Protein AF-A0A367Q7W7-F1 (afdb_monomer_lite)

Foldseek 3Di:
DDDDDDPVCCCCAAPQQPPPPGDRQAHDQARHPAAQQAHWDFADPDPPDGTDIDGGHGHPDDDPDDDDDDDDDPVVVVVCVVVVDD

Sequence (86 aa):
MVNPFPVSTTNHLDKEGDFAGLPTDAKAPLIGANDNKSGQFDIPVSPDNPAIKLTGFDRFITTKGGAYCFIPSITALQHIASHSTK

Radius of gyration: 20.9 Å; chains: 1; bounding box: 38×32×56 Å

Secondary structure (DSSP, 8-state):
-PPP----HHHHHHTS--STT--TT---TTTS-PPTT-EEEEE--BTTB--EEEEEEPPS-------------HHHHHHHHHT---

pLDDT: mean 77.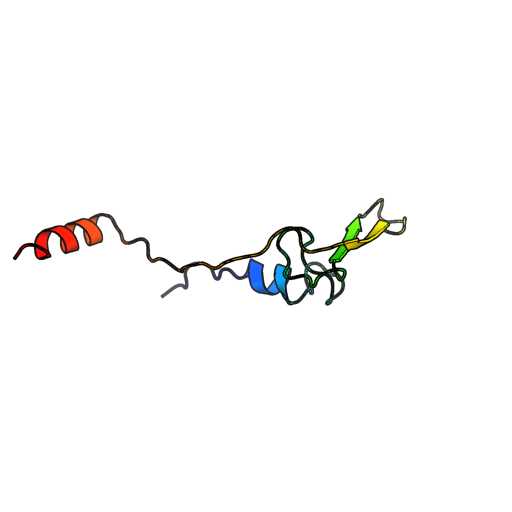55, std 16.55, range [33.47, 95.25]

Structure (mmCIF, N/CA/C/O backbone):
data_AF-A0A367Q7W7-F1
#
_entry.id   AF-A0A367Q7W7-F1
#
loop_
_atom_site.group_PDB
_atom_site.id
_atom_site.type_symbol
_atom_site.label_atom_id
_atom_site.label_alt_id
_atom_site.label_comp_id
_atom_site.label_asym_id
_atom_site.label_entity_id
_atom_site.label_seq_id
_atom_site.pdbx_PDB_ins_code
_atom_site.Cartn_x
_atom_site.Cartn_y
_atom_site.Cartn_z
_atom_site.occupancy
_atom_site.B_iso_or_equiv
_atom_site.auth_seq_id
_atom_site.auth_comp_id
_atom_site.auth_asym_id
_atom_site.auth_atom_id
_atom_site.pdbx_PDB_model_num
ATOM 1 N N . MET A 1 1 ? -18.636 15.857 13.984 1.00 36.75 1 MET A N 1
ATOM 2 C CA . MET A 1 1 ? -17.686 14.761 14.261 1.00 36.75 1 MET A CA 1
ATOM 3 C C . MET A 1 1 ? -16.598 14.862 13.208 1.00 36.75 1 MET A C 1
ATOM 5 O O . MET A 1 1 ? -16.888 14.647 12.042 1.00 36.75 1 MET A O 1
ATOM 9 N N . VAL A 1 2 ? -15.428 15.379 13.582 1.00 40.12 2 VAL A N 1
ATOM 10 C CA . VAL A 1 2 ? -14.320 15.621 12.647 1.00 40.12 2 VAL A CA 1
ATOM 11 C C . VAL A 1 2 ? -13.603 14.291 12.457 1.00 40.12 2 VAL A C 1
ATOM 13 O O . VAL A 1 2 ? -13.150 13.707 13.438 1.00 40.12 2 VAL A O 1
ATOM 16 N N . ASN A 1 3 ? -13.576 13.786 11.224 1.00 33.47 3 ASN A N 1
ATOM 17 C CA . ASN A 1 3 ? -12.885 12.545 10.890 1.00 33.47 3 ASN A CA 1
ATOM 18 C C . ASN A 1 3 ? -11.410 12.656 11.315 1.00 33.47 3 ASN A C 1
ATOM 20 O O . ASN A 1 3 ? -10.733 13.586 10.868 1.00 33.47 3 ASN A O 1
ATOM 24 N N . PRO A 1 4 ? -10.894 11.746 12.158 1.00 47.94 4 PRO A N 1
ATOM 25 C CA . PRO A 1 4 ? -9.467 11.687 12.418 1.00 47.94 4 PRO A CA 1
ATOM 26 C C . PRO A 1 4 ? -8.805 11.223 11.120 1.00 47.94 4 PRO A C 1
ATOM 28 O O . PRO A 1 4 ? -9.173 10.179 10.592 1.00 47.94 4 PRO A O 1
ATOM 31 N N . PHE A 1 5 ? -7.930 12.075 10.581 1.00 37.28 5 PHE A N 1
ATOM 32 C CA . PHE A 1 5 ? -7.035 11.873 9.440 1.00 37.28 5 PHE A CA 1
ATOM 33 C C . PHE A 1 5 ? -7.316 10.630 8.580 1.00 37.28 5 PHE A C 1
ATOM 35 O O . PHE A 1 5 ? -6.975 9.517 8.991 1.00 37.28 5 PHE A O 1
ATOM 42 N N . PRO A 1 6 ? -7.861 10.783 7.357 1.00 40.12 6 PRO A N 1
ATOM 43 C CA . PRO A 1 6 ? -7.821 9.674 6.425 1.00 40.12 6 PRO A CA 1
ATOM 44 C C . PRO A 1 6 ? -6.351 9.287 6.243 1.00 40.12 6 PRO A C 1
ATOM 46 O O . PRO A 1 6 ? -5.496 10.148 6.021 1.00 40.12 6 PRO A O 1
ATOM 49 N N . VAL A 1 7 ? -6.052 7.990 6.324 1.00 46.53 7 VAL A N 1
ATOM 50 C CA . VAL A 1 7 ? -4.827 7.399 5.769 1.00 46.53 7 VAL A CA 1
ATOM 51 C C . VAL A 1 7 ? -4.926 7.553 4.242 1.00 46.53 7 VAL A C 1
ATOM 53 O O . VAL A 1 7 ? -5.200 6.617 3.501 1.00 46.53 7 VAL A O 1
ATOM 56 N N . SER A 1 8 ? -4.848 8.802 3.786 1.00 45.44 8 SER A N 1
ATOM 57 C CA . SER A 1 8 ? -5.121 9.253 2.420 1.00 45.44 8 SER A CA 1
ATOM 58 C C . SER A 1 8 ? -3.863 9.252 1.565 1.00 45.44 8 SER A C 1
ATOM 60 O O . SER A 1 8 ? -3.943 9.449 0.357 1.00 45.44 8 SER A O 1
ATOM 62 N N . THR A 1 9 ? -2.699 9.030 2.175 1.00 52.62 9 THR A N 1
ATOM 63 C CA . THR A 1 9 ? -1.434 8.907 1.454 1.00 52.62 9 THR A CA 1
ATOM 64 C C . THR A 1 9 ? -1.333 7.567 0.732 1.00 52.62 9 THR A C 1
ATOM 66 O O . THR A 1 9 ? -0.865 7.537 -0.397 1.00 52.62 9 THR A O 1
ATOM 69 N N . THR A 1 10 ? -1.842 6.473 1.309 1.00 53.00 10 THR A N 1
ATOM 70 C CA . THR A 1 10 ? -1.661 5.128 0.734 1.00 53.00 10 THR A CA 1
ATOM 71 C C . THR A 1 10 ? -2.405 4.929 -0.591 1.00 53.00 10 THR A C 1
ATOM 73 O O . THR A 1 10 ? -1.903 4.267 -1.488 1.00 53.00 10 THR A O 1
ATOM 76 N N . ASN A 1 11 ? -3.599 5.498 -0.780 1.00 55.78 11 ASN A N 1
ATOM 77 C CA . ASN A 1 11 ? -4.318 5.292 -2.046 1.00 55.78 11 ASN A CA 1
ATOM 78 C C . ASN A 1 11 ? -3.747 6.145 -3.187 1.00 55.78 11 ASN A C 1
ATOM 80 O O . ASN A 1 11 ? -3.501 5.614 -4.267 1.00 55.78 11 ASN A O 1
ATOM 84 N N . HIS A 1 12 ? -3.466 7.426 -2.938 1.00 57.72 12 HIS A N 1
ATOM 85 C CA . HIS A 1 12 ? -2.954 8.307 -3.988 1.00 57.72 12 HIS A CA 1
ATOM 86 C C . HIS A 1 12 ? -1.497 8.000 -4.367 1.00 57.72 12 HIS A C 1
ATOM 88 O O . HIS A 1 12 ? -1.176 7.998 -5.549 1.00 57.72 12 HIS A O 1
ATOM 94 N N . LEU A 1 13 ? -0.627 7.675 -3.399 1.00 58.47 13 LEU A N 1
ATOM 95 C CA . LEU A 1 13 ? 0.800 7.424 -3.662 1.00 58.47 13 LEU A CA 1
ATOM 96 C C . LEU A 1 13 ? 1.101 5.987 -4.103 1.00 58.47 13 LEU A C 1
ATOM 98 O O . LEU A 1 13 ? 1.986 5.760 -4.931 1.00 58.47 13 LEU A O 1
ATOM 102 N N . ASP A 1 14 ? 0.391 5.005 -3.538 1.00 58.19 14 ASP A N 1
ATOM 103 C CA . ASP A 1 14 ? 0.788 3.599 -3.680 1.00 58.19 14 ASP A CA 1
ATOM 104 C C . ASP A 1 14 ? -0.030 2.842 -4.726 1.00 58.19 14 ASP A C 1
ATOM 106 O O . ASP A 1 14 ? 0.415 1.783 -5.186 1.00 58.19 14 ASP A O 1
ATOM 110 N N . LYS A 1 15 ? -1.221 3.344 -5.090 1.00 60.09 15 LYS A N 1
ATOM 111 C CA . LYS A 1 15 ? -2.121 2.679 -6.045 1.00 60.09 15 LYS A CA 1
ATOM 112 C C . LYS A 1 15 ? -2.313 3.427 -7.354 1.00 60.09 15 LYS A C 1
ATOM 114 O O . LYS A 1 15 ? -2.268 2.768 -8.388 1.00 60.09 15 LYS A O 1
ATOM 119 N N . GLU A 1 16 ? -2.554 4.734 -7.302 1.00 63.00 16 GLU A N 1
ATOM 120 C CA . GLU A 1 16 ? -3.078 5.479 -8.457 1.00 63.00 16 GLU A CA 1
ATOM 121 C C . GLU A 1 16 ? -2.031 6.298 -9.218 1.00 63.00 16 GLU A C 1
ATOM 123 O O . GLU A 1 16 ? -2.356 6.811 -10.279 1.00 63.00 16 GLU A O 1
ATOM 128 N N . GLY A 1 17 ? -0.793 6.395 -8.712 1.00 58.28 17 GLY A N 1
ATOM 129 C CA . GLY A 1 17 ? 0.378 6.977 -9.393 1.00 58.28 17 GLY A CA 1
ATOM 130 C C . GLY A 1 17 ? 0.302 8.475 -9.728 1.00 58.28 17 GLY A C 1
ATOM 131 O O . GLY A 1 17 ? 1.327 9.114 -9.944 1.00 58.28 17 GLY A O 1
ATOM 132 N N . ASP A 1 18 ? -0.890 9.067 -9.706 1.00 65.06 18 ASP A N 1
ATOM 133 C CA . ASP A 1 18 ? -1.145 10.483 -9.949 1.00 65.06 18 ASP A CA 1
ATOM 134 C C . ASP A 1 18 ? -0.829 11.317 -8.701 1.00 65.06 18 ASP A C 1
ATOM 136 O O . ASP A 1 18 ? -1.696 11.700 -7.907 1.00 65.06 18 ASP A O 1
ATOM 140 N N . PHE A 1 19 ? 0.463 11.554 -8.486 1.00 65.44 19 PHE A N 1
ATOM 141 C CA . PHE A 1 19 ? 0.942 12.415 -7.417 1.00 65.44 19 PHE A CA 1
ATOM 142 C C . PHE A 1 19 ? 2.083 13.309 -7.889 1.00 65.44 19 PHE A C 1
ATOM 144 O O . PHE A 1 19 ? 3.019 12.859 -8.544 1.00 65.44 19 PHE A O 1
ATOM 151 N N . ALA A 1 20 ? 2.025 14.590 -7.513 1.00 66.00 20 ALA A N 1
ATOM 152 C CA . ALA A 1 20 ? 3.078 15.576 -7.771 1.00 66.00 20 ALA A CA 1
ATOM 153 C C . ALA A 1 20 ? 3.501 15.710 -9.254 1.00 66.00 20 ALA A C 1
ATOM 155 O O . ALA A 1 20 ? 4.637 16.084 -9.537 1.00 66.00 20 ALA A O 1
ATOM 156 N N . GLY A 1 21 ? 2.592 15.430 -10.197 1.00 63.09 21 GLY A N 1
ATOM 157 C CA . GLY A 1 21 ? 2.868 15.500 -11.637 1.00 63.09 21 GLY A CA 1
ATOM 158 C C . GLY A 1 21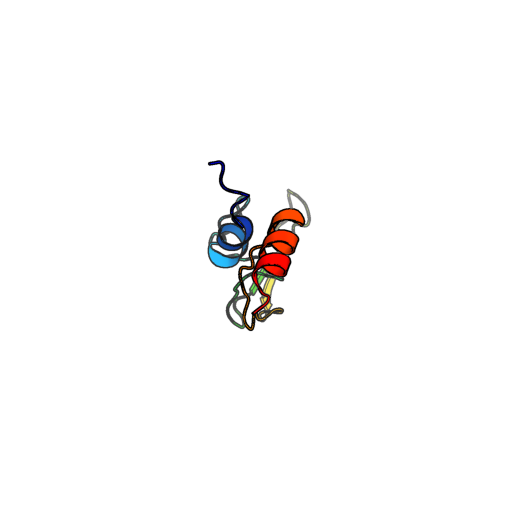 ? 3.675 14.319 -12.185 1.00 63.09 21 GLY A C 1
ATOM 159 O O . GLY A 1 21 ? 4.225 14.420 -13.282 1.00 63.09 21 GLY A O 1
ATOM 160 N N . LEU A 1 22 ? 3.772 13.220 -11.430 1.00 64.50 22 LEU A N 1
ATOM 161 C CA . LEU A 1 22 ? 4.345 11.965 -11.906 1.00 64.50 22 LEU A CA 1
ATOM 162 C C . LEU A 1 22 ? 3.376 11.233 -12.853 1.00 64.50 22 LEU A C 1
ATOM 164 O O . LEU A 1 22 ? 2.168 11.467 -12.803 1.00 64.50 22 LEU A O 1
ATOM 168 N N . PRO A 1 23 ? 3.894 10.351 -13.729 1.00 67.44 23 PRO A N 1
ATOM 169 C CA . PRO A 1 23 ? 3.063 9.499 -14.570 1.00 67.44 23 PRO A CA 1
ATOM 17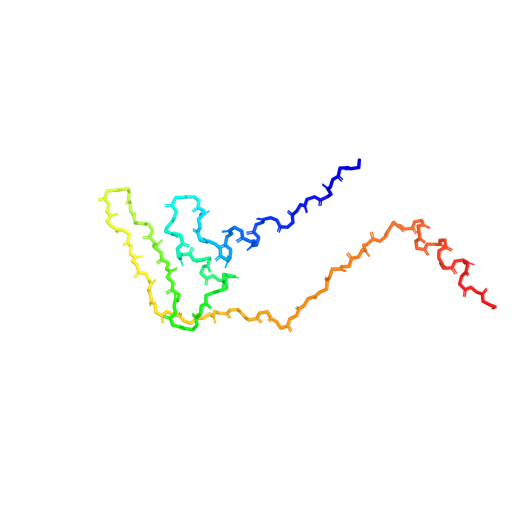0 C C . PRO A 1 23 ? 2.046 8.707 -13.739 1.00 67.44 23 PRO A C 1
ATOM 172 O O . PRO A 1 23 ? 2.397 8.145 -12.706 1.00 67.44 23 PRO A O 1
ATOM 175 N N . THR A 1 24 ? 0.803 8.614 -14.213 1.00 71.19 24 THR A N 1
ATOM 176 C CA . THR A 1 24 ? -0.313 7.954 -13.504 1.00 71.19 24 THR A CA 1
ATOM 177 C C . THR A 1 24 ? -0.090 6.458 -13.245 1.00 71.19 24 THR A C 1
ATOM 179 O O . THR A 1 24 ? -0.825 5.823 -12.499 1.00 71.19 24 THR A O 1
ATOM 182 N N . ASP A 1 25 ? 0.903 5.854 -13.887 1.00 73.00 25 ASP A N 1
ATOM 183 C CA . ASP A 1 25 ? 1.308 4.460 -13.717 1.00 73.00 25 ASP A CA 1
ATOM 184 C C . ASP A 1 25 ? 2.503 4.278 -12.761 1.00 73.00 25 ASP A C 1
ATOM 186 O O . ASP A 1 25 ? 2.792 3.151 -12.349 1.00 73.00 25 ASP A O 1
ATOM 190 N N . ALA A 1 26 ? 3.170 5.362 -12.351 1.00 76.06 26 ALA A N 1
ATOM 191 C CA . ALA A 1 26 ? 4.331 5.322 -11.471 1.00 76.06 26 ALA A CA 1
ATOM 192 C C . ALA A 1 26 ? 3.918 5.334 -9.989 1.00 76.06 26 ALA A C 1
ATOM 194 O O . ALA A 1 26 ? 3.492 6.348 -9.444 1.00 76.06 26 ALA A O 1
ATOM 195 N N . LYS A 1 27 ? 4.086 4.200 -9.301 1.00 84.06 27 LYS A N 1
ATOM 196 C CA . LYS A 1 27 ? 3.827 4.069 -7.854 1.00 84.06 27 LYS A CA 1
ATOM 197 C C . LYS A 1 27 ? 5.105 4.293 -7.046 1.00 84.06 27 LYS A C 1
ATOM 199 O O . LYS A 1 27 ? 6.213 4.156 -7.563 1.00 84.06 27 LYS A O 1
ATOM 204 N N . ALA A 1 28 ? 4.968 4.551 -5.744 1.00 83.75 28 ALA A N 1
ATOM 205 C CA . ALA A 1 28 ? 6.121 4.690 -4.854 1.00 83.75 28 ALA A CA 1
ATOM 206 C C . ALA A 1 28 ? 7.093 3.483 -4.959 1.00 83.75 28 ALA A C 1
ATOM 208 O O . ALA A 1 28 ? 6.652 2.331 -4.910 1.00 83.75 28 ALA A O 1
ATOM 209 N N . PRO A 1 29 ? 8.419 3.703 -5.046 1.00 84.62 29 PRO A N 1
ATOM 210 C CA . PRO A 1 29 ? 9.375 2.628 -5.332 1.00 84.62 29 PRO A CA 1
ATOM 211 C C . PRO A 1 29 ? 9.505 1.606 -4.197 1.00 84.62 29 PRO A C 1
ATOM 213 O O . PRO A 1 29 ? 9.783 0.439 -4.451 1.00 84.62 29 PRO A O 1
ATOM 216 N N . LEU A 1 30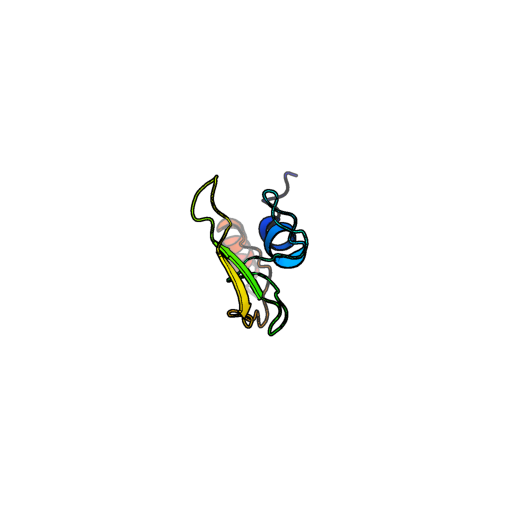 ? 9.300 2.030 -2.944 1.00 86.56 30 LEU A N 1
ATOM 217 C CA . LEU A 1 30 ? 9.506 1.180 -1.769 1.00 86.56 30 LEU A CA 1
ATOM 218 C C . LEU A 1 30 ? 8.205 0.557 -1.241 1.00 86.56 30 LEU A C 1
ATOM 220 O O . LEU A 1 30 ? 8.154 -0.645 -0.996 1.00 86.56 30 LEU A O 1
ATOM 224 N N . ILE A 1 31 ? 7.166 1.377 -1.062 1.00 86.69 31 ILE A N 1
ATOM 225 C CA . ILE A 1 31 ? 5.886 0.982 -0.444 1.00 86.69 31 ILE A CA 1
ATOM 226 C C . ILE A 1 31 ? 4.734 0.847 -1.450 1.00 86.69 31 ILE A C 1
ATOM 228 O O . ILE A 1 31 ? 3.668 0.345 -1.096 1.00 86.69 31 ILE A O 1
ATOM 232 N N . GLY A 1 32 ? 4.953 1.249 -2.705 1.00 84.12 32 GLY A N 1
ATOM 233 C CA . GLY A 1 32 ? 3.949 1.183 -3.757 1.00 84.12 32 GLY A CA 1
ATOM 234 C C . GLY A 1 32 ? 3.576 -0.253 -4.109 1.00 84.12 32 GLY A C 1
ATOM 235 O O . GLY A 1 32 ? 4.417 -1.159 -4.132 1.00 84.12 32 GLY A O 1
ATOM 236 N N . ALA A 1 33 ? 2.307 -0.465 -4.450 1.00 86.56 33 ALA A N 1
ATOM 237 C CA . ALA A 1 33 ? 1.793 -1.766 -4.862 1.00 86.56 33 ALA A CA 1
ATOM 238 C C . ALA A 1 33 ? 2.145 -2.068 -6.336 1.00 86.56 33 ALA A C 1
ATOM 240 O O . ALA A 1 33 ? 1.257 -2.271 -7.167 1.00 86.56 33 ALA A O 1
ATOM 241 N N . ASN A 1 34 ? 3.441 -2.070 -6.664 1.00 85.56 34 ASN A N 1
ATOM 242 C CA . ASN A 1 34 ? 3.988 -2.405 -7.986 1.00 85.56 34 ASN A CA 1
ATOM 243 C C . ASN A 1 34 ? 3.848 -3.903 -8.273 1.00 85.56 34 ASN A C 1
ATOM 245 O O . ASN A 1 34 ? 4.055 -4.710 -7.366 1.00 85.56 34 ASN A O 1
ATOM 249 N N . ASP A 1 35 ? 3.511 -4.299 -9.493 1.00 85.75 35 ASP A N 1
ATOM 250 C CA . ASP A 1 35 ? 3.567 -5.710 -9.870 1.00 85.75 35 ASP A CA 1
ATOM 251 C C . ASP A 1 35 ? 5.029 -6.145 -10.051 1.00 85.75 35 ASP A C 1
ATOM 253 O O . ASP A 1 35 ? 5.941 -5.323 -10.182 1.00 85.75 35 ASP A O 1
ATOM 257 N N . ASN A 1 36 ? 5.283 -7.454 -10.007 1.00 81.81 36 ASN A N 1
ATOM 258 C CA . ASN A 1 36 ? 6.640 -7.960 -10.214 1.00 81.81 36 ASN A CA 1
ATOM 259 C C . ASN A 1 36 ? 7.132 -7.543 -11.603 1.00 81.81 36 ASN A C 1
ATOM 261 O O . 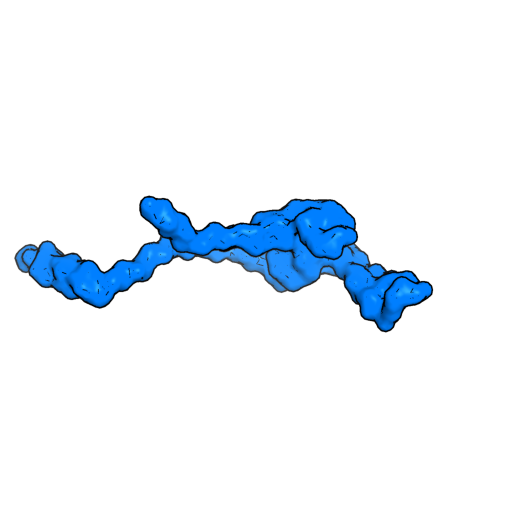ASN A 1 36 ? 6.399 -7.660 -12.588 1.00 81.81 36 ASN A O 1
ATOM 265 N N . LYS A 1 37 ? 8.375 -7.065 -11.669 1.00 85.31 37 LYS A N 1
ATOM 266 C CA . LYS A 1 37 ? 9.012 -6.498 -12.865 1.00 85.31 37 LYS A CA 1
ATOM 267 C C . LYS A 1 37 ? 8.316 -5.270 -13.464 1.00 85.31 37 LYS A C 1
ATOM 269 O O . LYS A 1 37 ? 8.666 -4.875 -14.573 1.00 85.31 37 LYS A O 1
ATOM 274 N N . SER A 1 38 ? 7.360 -4.655 -12.764 1.00 85.94 38 SER A N 1
ATOM 275 C CA . SER A 1 38 ? 6.680 -3.436 -13.222 1.00 85.94 38 SER A CA 1
ATOM 276 C C . SER A 1 38 ? 7.169 -2.171 -12.510 1.00 85.94 38 SER A C 1
ATOM 278 O O . SER A 1 38 ? 6.618 -1.102 -12.755 1.00 85.94 38 SER A O 1
ATOM 280 N N . GLY A 1 39 ? 8.138 -2.273 -11.593 1.00 86.06 39 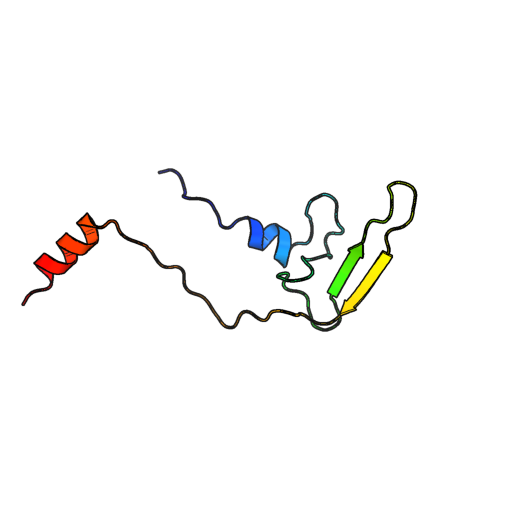GLY A N 1
ATOM 281 C CA . GLY A 1 39 ? 8.629 -1.123 -10.838 1.00 86.06 39 GLY A CA 1
ATOM 282 C C . GLY A 1 39 ? 9.274 -0.081 -11.749 1.00 86.06 39 GLY A C 1
ATOM 283 O O . GLY A 1 39 ? 10.097 -0.431 -12.597 1.00 86.06 39 GLY A O 1
ATOM 284 N N . GLN A 1 40 ? 8.912 1.190 -11.553 1.00 87.81 40 GLN A N 1
ATOM 285 C CA . GLN A 1 40 ? 9.490 2.343 -12.243 1.00 87.81 40 GLN A CA 1
ATOM 286 C C . GLN A 1 40 ? 9.803 3.463 -11.243 1.00 87.81 40 GLN A C 1
ATOM 288 O O . GLN A 1 40 ? 9.006 3.748 -10.352 1.00 87.81 40 GLN A O 1
ATOM 293 N N . PHE A 1 41 ? 10.961 4.107 -11.390 1.00 85.75 41 PHE A N 1
ATOM 294 C CA . PHE A 1 41 ? 11.351 5.275 -10.605 1.00 85.75 41 PHE A CA 1
ATOM 295 C C . PHE A 1 41 ? 12.259 6.202 -11.416 1.00 85.75 41 PHE A C 1
ATOM 297 O O . PHE A 1 41 ? 13.307 5.778 -11.905 1.00 85.75 41 PHE A O 1
ATOM 304 N N . ASP A 1 42 ? 11.869 7.470 -11.530 1.00 86.06 42 ASP A N 1
ATOM 305 C CA . ASP A 1 42 ? 12.632 8.489 -12.247 1.00 86.06 42 ASP A CA 1
ATOM 306 C C . ASP A 1 42 ? 13.468 9.294 -11.237 1.00 86.06 42 ASP A C 1
ATOM 308 O O . ASP A 1 42 ? 12.926 9.949 -10.347 1.00 86.06 42 ASP A O 1
ATOM 312 N N . ILE A 1 43 ? 14.797 9.242 -11.364 1.00 86.75 43 ILE A N 1
ATOM 313 C CA . ILE A 1 43 ? 15.734 9.994 -10.521 1.00 86.75 43 ILE A CA 1
ATOM 314 C C . ILE A 1 43 ? 16.037 11.330 -11.213 1.00 86.75 43 ILE A C 1
ATOM 316 O O . ILE A 1 43 ? 16.706 11.329 -12.254 1.00 86.75 43 ILE A O 1
ATOM 320 N N . PRO A 1 44 ? 15.579 12.473 -10.670 1.00 83.44 44 PRO A N 1
ATOM 321 C CA . PRO A 1 44 ? 15.896 13.777 -11.234 1.00 83.44 44 PRO A CA 1
ATOM 322 C C . PRO A 1 44 ? 17.385 14.086 -11.035 1.00 83.44 44 PRO A C 1
ATOM 324 O O . PRO A 1 44 ? 17.909 13.962 -9.929 1.00 83.44 44 PRO A O 1
ATOM 327 N N . VAL A 1 45 ? 18.067 14.494 -12.107 1.00 86.50 45 VAL A N 1
ATOM 328 C CA . VAL A 1 45 ? 19.502 14.837 -12.079 1.00 86.50 45 VAL A CA 1
ATOM 329 C C . VAL A 1 45 ? 19.695 16.354 -12.027 1.00 86.50 45 VAL A C 1
ATOM 331 O O . VAL A 1 45 ? 20.435 16.861 -11.189 1.00 86.50 45 VAL A O 1
ATOM 334 N N . SER A 1 46 ? 18.992 17.091 -12.888 1.00 86.31 46 SER A N 1
ATOM 335 C CA . SER A 1 46 ? 18.855 18.552 -12.849 1.00 86.31 46 SER A CA 1
ATOM 336 C C . SER A 1 46 ? 17.624 18.972 -13.669 1.00 86.31 46 SER A C 1
ATOM 338 O O . SER A 1 46 ? 17.147 18.159 -14.458 1.00 86.31 46 SER A O 1
ATOM 340 N N . PRO A 1 47 ? 17.116 20.214 -13.540 1.00 78.06 47 PRO A N 1
ATOM 341 C CA . PRO A 1 47 ? 15.932 20.669 -14.281 1.00 78.06 47 PRO A CA 1
ATOM 342 C C . PRO A 1 47 ? 16.057 20.528 -15.805 1.00 78.06 47 PRO A C 1
ATOM 344 O O . PRO A 1 47 ? 15.091 20.171 -16.469 1.00 78.06 47 PRO A O 1
ATOM 347 N N . ASP A 1 48 ? 17.259 20.762 -16.337 1.00 87.50 48 ASP A N 1
ATOM 348 C CA . ASP A 1 48 ? 17.519 20.767 -17.783 1.00 87.50 48 ASP A CA 1
ATOM 349 C C . ASP A 1 48 ? 17.984 19.412 -18.343 1.00 87.50 48 ASP A C 1
ATOM 351 O O . ASP A 1 48 ? 18.154 19.271 -19.553 1.00 87.50 48 ASP A O 1
ATOM 355 N N . ASN A 1 49 ? 18.222 18.414 -17.483 1.00 85.75 49 ASN A N 1
ATOM 356 C CA . ASN A 1 49 ? 18.710 17.101 -17.903 1.00 85.75 49 ASN A CA 1
ATOM 357 C C . ASN A 1 49 ? 17.612 16.041 -17.765 1.00 85.75 49 ASN A C 1
ATOM 359 O O . ASN A 1 49 ? 16.839 16.074 -16.804 1.00 85.75 49 ASN A O 1
ATOM 363 N N . PRO A 1 50 ? 17.557 15.057 -18.681 1.00 83.75 50 PRO A N 1
ATOM 364 C CA . PRO A 1 50 ? 16.603 13.967 -18.565 1.00 83.75 50 PRO A CA 1
ATOM 365 C C . PRO A 1 50 ? 16.835 13.184 -17.266 1.00 83.75 50 PRO A C 1
ATOM 367 O O . PRO A 1 50 ? 17.972 12.904 -16.880 1.00 83.75 50 PRO A O 1
ATOM 370 N N . ALA A 1 51 ? 15.740 12.814 -16.600 1.00 85.06 51 ALA A N 1
ATOM 371 C CA . ALA A 1 51 ? 15.789 11.961 -15.420 1.00 85.06 51 ALA A CA 1
ATOM 372 C C . ALA A 1 51 ? 16.333 10.566 -15.771 1.00 85.06 51 ALA A C 1
ATOM 374 O O . ALA A 1 51 ? 16.052 10.019 -16.843 1.00 85.06 51 ALA A O 1
ATOM 375 N N . ILE A 1 52 ? 17.077 9.963 -14.843 1.00 89.38 52 ILE A N 1
ATOM 376 C CA . ILE A 1 52 ? 17.515 8.571 -14.972 1.00 89.38 52 ILE A CA 1
ATOM 377 C C . ILE A 1 52 ? 16.325 7.681 -14.620 1.00 89.38 52 ILE A C 1
ATOM 379 O O . ILE A 1 52 ? 15.868 7.685 -13.478 1.00 89.38 52 ILE A O 1
ATOM 383 N N . LYS A 1 53 ? 15.834 6.907 -15.591 1.00 88.06 53 LYS A N 1
ATOM 384 C CA . LYS A 1 53 ? 14.724 5.973 -15.379 1.00 88.06 53 LYS A CA 1
ATOM 385 C C . LYS A 1 53 ? 15.238 4.617 -14.903 1.00 88.06 53 LYS A C 1
ATOM 387 O O . LYS A 1 53 ? 15.933 3.919 -15.642 1.00 88.06 53 LYS A O 1
ATOM 392 N N . LEU A 1 54 ? 14.854 4.216 -13.698 1.00 88.94 54 LEU A N 1
ATOM 393 C CA . LEU A 1 54 ? 15.001 2.848 -13.206 1.00 88.94 54 LEU A CA 1
ATOM 394 C C . LEU A 1 54 ? 13.705 2.093 -13.488 1.00 88.94 54 LEU A C 1
ATOM 396 O O . LEU A 1 54 ? 12.644 2.533 -13.059 1.00 88.94 54 LEU A O 1
ATOM 400 N N . THR A 1 55 ? 13.776 0.975 -14.207 1.00 90.62 55 THR A N 1
ATOM 401 C CA . THR A 1 55 ? 12.596 0.183 -14.593 1.00 90.62 55 THR A CA 1
ATOM 402 C C . THR A 1 55 ? 12.840 -1.311 -14.405 1.00 90.62 55 THR A C 1
ATOM 404 O O . THR A 1 55 ? 13.986 -1.757 -14.331 1.00 90.62 55 THR A O 1
ATOM 407 N N . GLY A 1 56 ? 11.764 -2.096 -14.331 1.00 88.25 56 GLY A N 1
ATOM 408 C CA . GLY A 1 56 ? 11.831 -3.558 -14.373 1.00 88.25 56 GLY A CA 1
ATOM 409 C C . GLY A 1 56 ? 12.207 -4.228 -13.051 1.00 88.25 56 GLY A C 1
ATOM 410 O O . GLY A 1 56 ? 12.434 -5.437 -13.033 1.00 88.25 56 GLY A O 1
ATOM 411 N N . PHE A 1 57 ? 12.280 -3.472 -11.952 1.00 89.50 57 PHE A N 1
ATOM 412 C CA . PHE A 1 57 ? 12.557 -4.032 -10.631 1.00 89.50 57 PHE A CA 1
ATOM 413 C C . PHE A 1 57 ? 11.299 -4.631 -9.991 1.00 89.50 57 PHE A C 1
ATOM 415 O O . PHE A 1 57 ? 10.168 -4.232 -10.282 1.00 89.50 57 PHE A O 1
ATOM 422 N N . ASP A 1 58 ? 11.517 -5.614 -9.119 1.00 90.62 58 ASP A N 1
ATOM 423 C CA . ASP A 1 58 ? 10.464 -6.275 -8.355 1.00 90.62 58 ASP A CA 1
ATOM 424 C C . ASP A 1 58 ? 10.049 -5.460 -7.129 1.00 90.62 58 ASP A C 1
ATOM 426 O O . ASP A 1 58 ? 10.774 -4.593 -6.636 1.00 90.62 58 ASP A O 1
ATOM 430 N N . ARG A 1 59 ? 8.872 -5.779 -6.588 1.00 89.19 59 ARG A N 1
ATOM 431 C CA . ARG A 1 59 ? 8.399 -5.174 -5.346 1.00 89.19 59 ARG A CA 1
ATOM 432 C C . ARG A 1 59 ? 9.305 -5.568 -4.174 1.00 89.19 59 ARG A C 1
ATOM 434 O O . ARG A 1 59 ? 9.465 -6.748 -3.877 1.00 89.19 59 ARG A O 1
ATOM 441 N N . PHE A 1 60 ? 9.801 -4.574 -3.437 1.00 90.25 60 PHE A N 1
ATOM 442 C CA . PHE A 1 60 ? 10.651 -4.800 -2.262 1.00 90.25 60 PHE A CA 1
ATOM 443 C C . PHE A 1 60 ? 9.872 -5.189 -0.995 1.00 90.25 60 PHE A C 1
ATOM 445 O O . PHE A 1 60 ? 10.382 -5.937 -0.164 1.00 90.25 60 PHE A O 1
ATOM 452 N N . ILE A 1 61 ? 8.637 -4.701 -0.829 1.00 89.00 61 ILE A N 1
ATOM 453 C CA . ILE A 1 61 ? 7.827 -4.904 0.384 1.00 89.00 61 ILE A CA 1
ATOM 454 C C . ILE A 1 61 ? 6.505 -5.585 0.033 1.00 89.00 61 ILE A C 1
ATOM 456 O O . ILE A 1 61 ? 5.742 -5.091 -0.786 1.00 89.00 61 ILE A O 1
ATOM 460 N N . THR A 1 62 ? 6.181 -6.699 0.694 1.00 90.12 62 THR A N 1
ATOM 461 C CA . THR A 1 62 ? 4.881 -7.375 0.535 1.00 90.12 62 THR A CA 1
ATOM 462 C C . THR A 1 62 ? 4.089 -7.339 1.836 1.00 90.12 62 THR A C 1
ATOM 464 O O . THR A 1 62 ? 4.414 -8.063 2.777 1.00 90.12 62 THR A O 1
ATOM 467 N N . THR A 1 63 ? 3.009 -6.554 1.875 1.00 88.38 63 THR A N 1
ATOM 468 C CA . THR A 1 63 ? 2.054 -6.557 2.993 1.00 88.38 63 THR A CA 1
ATOM 469 C C . THR A 1 63 ? 1.400 -7.931 3.122 1.00 88.38 63 THR A C 1
ATOM 471 O O . THR A 1 63 ? 0.745 -8.402 2.194 1.00 88.38 63 THR A O 1
ATOM 474 N N . LYS A 1 64 ? 1.574 -8.582 4.276 1.00 92.06 64 LYS A N 1
ATOM 475 C CA . LYS A 1 64 ? 0.968 -9.895 4.578 1.00 92.06 64 LYS A CA 1
ATOM 476 C C . LYS A 1 64 ? -0.394 -9.801 5.270 1.00 92.06 64 LYS A C 1
ATOM 478 O O . LYS A 1 64 ? -1.083 -10.804 5.393 1.00 92.06 64 LYS A O 1
ATOM 483 N N . GLY A 1 65 ? -0.775 -8.605 5.703 1.00 89.06 65 GLY A N 1
ATOM 484 C CA . GLY A 1 65 ? -2.013 -8.322 6.419 1.00 89.06 65 GLY A CA 1
ATOM 485 C C . GLY A 1 65 ? -1.830 -7.126 7.349 1.00 89.06 65 GLY A C 1
ATOM 486 O O . GLY A 1 65 ? -0.711 -6.656 7.551 1.00 89.06 65 GLY A O 1
ATOM 487 N N . GLY A 1 66 ? -2.930 -6.632 7.903 1.00 89.06 66 GLY A N 1
ATOM 488 C CA . GLY A 1 66 ? -2.948 -5.534 8.862 1.00 89.06 66 GLY A CA 1
ATOM 489 C C . GLY A 1 66 ? -4.318 -5.426 9.522 1.00 89.06 66 GLY A C 1
ATOM 490 O O . GLY A 1 66 ? -5.296 -5.976 9.015 1.00 89.06 66 GLY A O 1
ATOM 491 N N . ALA A 1 67 ? -4.381 -4.733 10.655 1.00 89.94 67 ALA A N 1
ATOM 492 C CA . ALA A 1 67 ? -5.622 -4.491 11.378 1.00 89.94 67 ALA A CA 1
ATOM 493 C C . ALA A 1 67 ? -5.760 -3.006 11.707 1.00 89.94 67 ALA A C 1
ATOM 495 O O . ALA A 1 67 ? -4.787 -2.342 12.066 1.00 89.94 67 ALA A O 1
ATOM 496 N N . TYR A 1 68 ? -6.989 -2.507 11.613 1.00 91.19 68 TYR A N 1
ATOM 497 C CA . TYR A 1 68 ? -7.346 -1.203 12.148 1.00 91.19 68 TYR A CA 1
ATOM 498 C C . TYR A 1 68 ? -7.784 -1.383 13.595 1.00 91.19 68 TYR A C 1
ATOM 500 O O . TYR A 1 68 ? -8.809 -2.004 13.869 1.00 91.19 68 TYR A O 1
ATOM 508 N N . CYS A 1 69 ? -6.992 -0.845 14.516 1.00 89.25 69 CYS A N 1
ATOM 509 C CA . CYS A 1 69 ? -7.271 -0.919 15.941 1.00 89.25 69 CYS A CA 1
ATOM 510 C C . CYS A 1 69 ? -7.725 0.444 16.456 1.00 89.25 69 CYS A C 1
ATOM 512 O O . CYS A 1 69 ? -7.143 1.477 16.125 1.00 89.25 69 CYS A O 1
ATOM 514 N N . PHE A 1 70 ? -8.741 0.434 17.312 1.00 90.94 70 PHE A N 1
ATOM 515 C CA . PHE A 1 70 ? -9.083 1.593 18.120 1.00 90.94 70 PHE A CA 1
ATOM 516 C C . PHE A 1 70 ? -8.208 1.601 19.375 1.00 90.94 70 PHE A C 1
ATOM 518 O O . PHE A 1 70 ? -8.109 0.586 20.063 1.00 90.94 70 PHE A O 1
ATOM 525 N N . ILE A 1 71 ? -7.586 2.741 19.677 1.00 92.94 71 ILE A N 1
ATOM 526 C CA . ILE A 1 71 ? -6.836 2.942 20.920 1.00 92.94 71 ILE A CA 1
ATOM 527 C C . ILE A 1 71 ? -7.733 3.766 21.857 1.00 92.94 71 ILE A C 1
ATOM 529 O O . ILE A 1 71 ? -7.831 4.983 21.679 1.00 92.94 71 ILE A O 1
ATOM 533 N N . PRO A 1 72 ? -8.443 3.130 22.810 1.00 91.38 72 PRO A N 1
ATOM 534 C CA . PRO A 1 72 ? -9.328 3.834 23.733 1.00 91.38 72 PRO A CA 1
ATOM 535 C C . PRO A 1 72 ? -8.549 4.724 24.708 1.00 91.38 72 PRO A C 1
ATOM 537 O O . PRO A 1 72 ? -7.354 4.541 24.942 1.00 91.38 72 PRO A O 1
ATOM 540 N N . SER A 1 73 ? -9.250 5.673 25.333 1.00 95.25 73 SER A N 1
ATOM 541 C CA . SER A 1 73 ? -8.679 6.462 26.426 1.00 95.25 73 SER A CA 1
ATOM 542 C C . SER A 1 73 ? -8.411 5.596 27.663 1.00 95.25 73 SER A C 1
ATOM 544 O O . SER A 1 73 ? -9.051 4.563 27.875 1.00 95.25 73 SER A O 1
ATOM 546 N N . ILE A 1 74 ? -7.505 6.056 28.531 1.00 94.88 74 ILE A N 1
ATOM 547 C CA . ILE A 1 74 ? -7.189 5.373 29.797 1.00 94.88 74 ILE A CA 1
ATOM 548 C C . ILE A 1 74 ? -8.453 5.198 30.652 1.00 94.88 74 ILE A C 1
ATOM 550 O O . ILE A 1 74 ? -8.683 4.123 31.197 1.00 94.88 74 ILE A O 1
ATOM 554 N N . THR A 1 75 ? -9.315 6.217 30.719 1.00 94.56 75 THR A N 1
ATOM 555 C CA . THR A 1 75 ? -10.584 6.149 31.459 1.00 94.56 75 THR A CA 1
ATOM 556 C C . THR A 1 75 ? -11.516 5.072 30.905 1.00 94.56 75 THR A C 1
ATOM 558 O O . THR A 1 75 ? -12.125 4.336 31.678 1.00 94.56 75 THR A O 1
ATOM 561 N N . ALA A 1 76 ? -11.608 4.936 29.578 1.00 92.25 76 ALA A N 1
ATOM 562 C CA . ALA A 1 76 ? -12.416 3.888 28.961 1.00 92.25 76 ALA A CA 1
ATOM 563 C C . ALA A 1 76 ? -11.868 2.489 29.292 1.00 92.25 76 ALA A C 1
ATOM 565 O O . ALA A 1 76 ? -12.645 1.598 29.631 1.00 92.25 76 ALA A O 1
ATOM 566 N N . LEU A 1 77 ? -10.541 2.312 29.286 1.00 94.31 77 LEU A N 1
ATOM 567 C CA . LEU A 1 77 ? -9.904 1.059 29.709 1.00 94.31 77 LEU A CA 1
ATOM 568 C C . LEU A 1 77 ? -10.196 0.728 31.180 1.00 94.31 77 LEU A C 1
ATOM 570 O O . LEU A 1 77 ? -10.554 -0.406 31.489 1.00 94.31 77 LEU A O 1
ATOM 574 N N . GLN A 1 78 ? -10.096 1.710 32.080 1.00 93.38 78 GLN A N 1
ATOM 575 C CA . GLN A 1 78 ? -10.401 1.534 33.506 1.00 93.38 78 GLN A CA 1
ATOM 576 C C . GLN A 1 78 ? -11.868 1.162 33.744 1.00 93.38 78 GLN A C 1
ATOM 578 O O . GLN A 1 78 ? -12.161 0.312 34.583 1.00 93.38 78 GLN A O 1
ATOM 583 N N . HIS A 1 79 ? -12.788 1.781 33.002 1.00 92.44 79 HIS A N 1
ATOM 584 C CA . HIS A 1 79 ? -14.215 1.493 33.110 1.00 92.44 79 HIS A CA 1
ATOM 585 C C . HIS A 1 79 ? -14.555 0.076 32.628 1.00 92.44 79 HIS A C 1
ATOM 587 O O . HIS A 1 79 ? -15.282 -0.645 33.309 1.00 92.44 79 HIS A O 1
ATOM 593 N N . ILE A 1 80 ? -13.978 -0.351 31.499 1.00 91.62 80 ILE A N 1
ATOM 594 C CA . ILE A 1 80 ? -14.122 -1.726 31.001 1.00 91.62 80 ILE A CA 1
ATOM 595 C C . ILE A 1 80 ? -13.550 -2.720 32.019 1.00 91.62 80 ILE A C 1
ATOM 597 O O . ILE A 1 80 ? -14.197 -3.717 32.325 1.00 91.62 80 ILE A O 1
ATOM 601 N N . ALA A 1 81 ? -12.373 -2.438 32.587 1.00 91.94 81 ALA A N 1
ATOM 602 C CA . ALA A 1 81 ? -11.743 -3.313 33.571 1.00 91.94 81 ALA A CA 1
ATOM 603 C C . ALA A 1 81 ? -12.586 -3.468 34.850 1.00 91.94 81 ALA A C 1
ATOM 605 O O . ALA A 1 81 ? -12.731 -4.582 35.347 1.00 91.94 81 ALA A O 1
ATOM 606 N N . SER A 1 82 ? -13.177 -2.382 35.361 1.00 88.00 82 SER A N 1
ATOM 607 C CA . SER A 1 82 ? -13.987 -2.424 36.589 1.00 88.00 82 SER A CA 1
ATOM 608 C C . SER A 1 82 ? -15.332 -3.137 36.418 1.00 88.00 82 SER A C 1
ATOM 610 O O . SER A 1 82 ? -15.833 -3.721 37.375 1.00 88.00 82 SER A O 1
ATOM 612 N N . HIS A 1 83 ? -15.895 -3.139 35.206 1.00 76.69 83 HIS A N 1
ATOM 613 C CA . HIS A 1 83 ? -17.165 -3.807 34.888 1.00 76.69 83 HIS A CA 1
ATOM 614 C C . HIS A 1 83 ? -16.978 -5.207 34.275 1.00 76.69 83 HIS A C 1
ATOM 616 O O . HIS A 1 83 ? -17.959 -5.855 33.914 1.00 76.69 83 HIS A O 1
ATOM 622 N N . SER A 1 84 ? -15.736 -5.693 34.160 1.00 72.12 84 SER A N 1
ATOM 623 C CA . SER A 1 84 ? -15.425 -7.025 33.620 1.00 72.12 84 SER A CA 1
ATOM 624 C C . SER A 1 84 ? -15.415 -8.136 34.681 1.00 72.12 84 SER A C 1
ATOM 626 O O . SER A 1 84 ? -15.267 -9.309 34.331 1.00 72.12 84 SER A O 1
ATOM 628 N N . THR A 1 85 ? -15.551 -7.803 35.964 1.00 61.53 85 THR A N 1
ATOM 629 C CA . THR A 1 85 ? -15.561 -8.779 37.063 1.00 61.53 85 THR A CA 1
ATOM 630 C C . THR A 1 85 ? -16.940 -9.429 37.203 1.00 61.53 85 THR A C 1
ATOM 632 O O . THR A 1 85 ? -17.914 -8.748 37.517 1.00 61.53 85 THR A O 1
ATOM 635 N N . LYS A 1 86 ? -17.005 -10.742 36.944 1.00 55.69 86 LYS A N 1
ATOM 636 C CA . LYS A 1 86 ? -18.080 -11.636 37.402 1.00 55.69 86 LYS A CA 1
ATOM 637 C C . LYS A 1 86 ? -17.828 -12.074 38.838 1.00 55.69 86 LYS A C 1
ATOM 639 O O . LYS A 1 86 ? -16.635 -12.247 39.175 1.00 55.69 86 LYS A O 1
#